Protein AF-D0P3B1-F1 (afdb_monomer_lite)

pLDDT: mean 90.63, std 10.28, range [50.22, 98.25]

Secondary structure (DSSP, 8-state):
----TTHHHHHHHHHHHHHHHHHHHHHHHHHHHHHHHHHHHHHHHHHHHHHHHHHHHHHHHHHHHHHHHHHHHHHHHHHHHHHHHHHHHHHHHHTT--------

Foldseek 3Di:
DDDPPCPVVVVVVVVVVVVVVVVVVVVVVVVVVVVVVVVVVVCVVVVVVVVVVVVVVVVVVVVVVVVVVVVVVVVVVVVVVVVVQVVVQVVQVVVVHGDDDDDD

Organism: Phytophthora infestans (strain T30-4) (NCBI:txid403677)

Radius of gyration: 42.77 Å; chains: 1; bounding box: 80×33×117 Å

Structure (mmCIF, N/CA/C/O backbone):
data_AF-D0P3B1-F1
#
_entry.id   AF-D0P3B1-F1
#
loop_
_atom_site.group_PDB
_atom_site.id
_atom_site.type_symbol
_atom_site.label_atom_id
_atom_site.label_alt_id
_atom_site.label_comp_id
_atom_site.label_asym_id
_atom_site.label_entity_id
_atom_site.label_seq_id
_atom_site.pdbx_PDB_ins_code
_atom_site.Cartn_x
_atom_site.Cartn_y
_atom_site.Cartn_z
_atom_site.occupancy
_atom_site.B_iso_or_equiv
_atom_site.auth_seq_id
_atom_site.auth_comp_id
_atom_site.auth_asym_id
_atom_site.auth_atom_id
_atom_site.pdbx_PDB_model_num
ATOM 1 N N . MET A 1 1 ? 41.493 12.251 -75.611 1.00 50.22 1 MET A N 1
ATOM 2 C CA . MET A 1 1 ? 42.113 11.846 -74.331 1.00 50.22 1 MET A CA 1
ATOM 3 C C . MET A 1 1 ? 41.515 10.511 -73.904 1.00 50.22 1 MET A C 1
ATOM 5 O O . MET A 1 1 ? 40.299 10.465 -73.732 1.00 50.22 1 MET A O 1
ATOM 9 N N . PRO A 1 2 ? 42.294 9.420 -73.809 1.00 51.53 2 PRO A N 1
ATOM 10 C CA . PRO A 1 2 ? 41.785 8.148 -73.298 1.00 51.53 2 PRO A CA 1
ATOM 11 C C . PRO A 1 2 ? 41.365 8.310 -71.828 1.00 51.53 2 PRO A C 1
ATOM 13 O O . PRO A 1 2 ? 42.040 8.996 -71.062 1.00 51.53 2 PRO A O 1
ATOM 16 N N . LYS A 1 3 ? 40.223 7.724 -71.440 1.00 61.53 3 LYS A N 1
ATOM 17 C CA . LYS A 1 3 ? 39.763 7.724 -70.039 1.00 61.53 3 LYS A CA 1
ATOM 18 C C . LYS A 1 3 ? 40.841 7.060 -69.170 1.00 61.53 3 LYS A C 1
ATOM 20 O O . LYS A 1 3 ? 41.312 5.993 -69.563 1.00 61.53 3 LYS A O 1
ATOM 25 N N . PRO A 1 4 ? 41.215 7.636 -68.012 1.00 61.22 4 PRO A N 1
ATOM 26 C CA . PRO A 1 4 ? 42.215 7.029 -67.145 1.00 61.22 4 PRO A CA 1
ATOM 27 C C . PRO A 1 4 ? 41.732 5.640 -66.711 1.00 61.22 4 PRO A C 1
ATOM 29 O O . PRO A 1 4 ? 40.693 5.491 -66.059 1.00 61.22 4 PRO A O 1
ATOM 32 N N . SER A 1 5 ? 42.464 4.610 -67.131 1.00 67.88 5 SER A N 1
ATOM 33 C CA . SER A 1 5 ? 42.223 3.227 -66.734 1.00 67.88 5 SER A CA 1
ATOM 34 C C . SER A 1 5 ? 42.410 3.104 -65.222 1.00 67.88 5 SER A C 1
ATOM 36 O O . SER A 1 5 ? 43.436 3.524 -64.696 1.00 67.88 5 SER A O 1
ATOM 38 N N . GLY A 1 6 ? 41.415 2.551 -64.525 1.00 73.75 6 GLY A N 1
ATOM 39 C CA . GLY A 1 6 ? 41.442 2.360 -63.068 1.00 73.75 6 GLY A CA 1
ATOM 40 C C . GLY A 1 6 ? 40.388 3.155 -62.293 1.00 73.75 6 GLY A C 1
ATOM 41 O O . GLY A 1 6 ? 40.048 2.759 -61.184 1.00 73.75 6 GLY A O 1
ATOM 42 N N . LEU A 1 7 ? 39.773 4.187 -62.888 1.00 80.38 7 LEU A N 1
ATOM 43 C CA . LEU A 1 7 ? 38.732 4.995 -62.227 1.00 80.38 7 LEU A CA 1
ATOM 44 C C . LEU A 1 7 ? 37.505 4.168 -61.787 1.00 80.38 7 LEU A C 1
ATOM 46 O O . LEU A 1 7 ? 36.858 4.470 -60.790 1.00 80.38 7 LEU A O 1
ATOM 50 N N . ASN A 1 8 ? 37.169 3.117 -62.536 1.00 83.38 8 ASN A N 1
ATOM 51 C CA . ASN A 1 8 ? 36.066 2.219 -62.184 1.00 83.38 8 ASN A CA 1
ATOM 52 C C . ASN A 1 8 ? 36.432 1.299 -61.012 1.00 83.38 8 ASN A C 1
ATOM 54 O O . ASN A 1 8 ? 35.578 1.017 -60.180 1.00 83.38 8 ASN A O 1
ATOM 58 N N . VAL A 1 9 ? 37.696 0.868 -60.932 1.00 85.88 9 VAL A N 1
ATOM 59 C CA . VAL A 1 9 ? 38.198 0.023 -59.839 1.00 85.88 9 VAL A CA 1
ATOM 60 C C . VAL A 1 9 ? 38.249 0.832 -58.546 1.00 85.88 9 VAL A C 1
ATOM 62 O O . VAL A 1 9 ? 37.762 0.370 -57.523 1.00 85.88 9 VAL A O 1
ATOM 65 N N . THR A 1 10 ? 38.741 2.072 -58.595 1.00 88.06 10 THR A N 1
ATOM 66 C CA . THR A 1 10 ? 38.773 2.952 -57.417 1.00 88.06 10 THR A CA 1
ATOM 67 C C . THR A 1 10 ? 37.372 3.312 -56.931 1.00 88.06 10 THR A C 1
ATOM 69 O O . THR A 1 10 ? 37.115 3.256 -55.733 1.00 88.06 10 THR A O 1
ATOM 72 N N . ARG A 1 11 ? 36.434 3.602 -57.844 1.00 87.75 11 ARG A N 1
ATOM 73 C CA . ARG A 1 11 ? 35.017 3.813 -57.496 1.00 87.75 11 ARG A CA 1
ATOM 74 C C . ARG A 1 11 ? 34.370 2.572 -56.888 1.00 87.75 11 ARG A C 1
ATOM 76 O O . ARG A 1 11 ? 33.570 2.702 -55.970 1.00 87.75 11 ARG A O 1
ATOM 83 N N . PHE A 1 12 ? 34.698 1.387 -57.398 1.00 91.44 12 PHE A N 1
ATOM 84 C CA . PHE A 1 12 ? 34.196 0.131 -56.850 1.00 91.44 12 PHE A CA 1
ATOM 85 C C . PHE A 1 12 ? 34.725 -0.115 -55.433 1.00 91.44 12 PHE A C 1
ATOM 87 O O . PHE A 1 12 ? 33.931 -0.384 -54.540 1.00 91.44 12 PHE A O 1
ATOM 94 N N . ILE A 1 13 ? 36.032 0.057 -55.209 1.00 92.25 13 ILE A N 1
ATOM 95 C CA . ILE A 1 13 ? 36.651 -0.093 -53.883 1.00 92.25 13 ILE A CA 1
ATOM 96 C C . ILE A 1 13 ? 36.049 0.908 -52.889 1.00 92.25 13 ILE A C 1
ATOM 98 O O . ILE A 1 13 ? 35.625 0.498 -51.815 1.00 92.25 13 ILE A O 1
ATOM 102 N N . ALA A 1 14 ? 35.927 2.186 -53.264 1.00 93.81 14 ALA A N 1
ATOM 103 C CA . ALA A 1 14 ? 35.319 3.201 -52.401 1.00 93.81 14 ALA A CA 1
ATOM 104 C C . ALA A 1 14 ? 33.872 2.841 -52.024 1.00 93.81 14 ALA A C 1
ATOM 106 O O . ALA A 1 14 ? 33.495 2.918 -50.859 1.00 93.81 14 ALA A O 1
ATOM 107 N N . ARG A 1 15 ? 33.077 2.369 -52.993 1.00 93.38 15 ARG A N 1
ATOM 108 C CA . ARG A 1 15 ? 31.701 1.923 -52.746 1.00 93.38 15 ARG A CA 1
ATOM 109 C C . ARG A 1 15 ? 31.638 0.706 -51.820 1.00 93.38 15 ARG A C 1
ATOM 111 O O . ARG A 1 15 ? 30.765 0.653 -50.959 1.00 93.38 15 ARG A O 1
ATOM 118 N N . GLU A 1 16 ? 32.519 -0.276 -51.999 1.00 95.62 16 GLU A N 1
ATOM 119 C CA . GLU A 1 16 ? 32.578 -1.455 -51.124 1.00 95.62 16 GLU A CA 1
ATOM 120 C C . GLU A 1 16 ? 32.995 -1.077 -49.699 1.00 95.62 16 GLU A C 1
ATOM 122 O O . GLU A 1 16 ? 32.446 -1.604 -48.731 1.00 95.62 16 GLU A O 1
ATOM 127 N N . GLU A 1 17 ? 33.912 -0.122 -49.556 1.00 95.44 17 GLU A N 1
ATOM 128 C CA . GLU A 1 17 ? 34.337 0.385 -48.256 1.00 95.44 17 GLU A CA 1
ATOM 129 C C . GLU A 1 17 ? 33.217 1.163 -47.550 1.00 95.44 17 GLU A C 1
ATOM 131 O O . GLU A 1 17 ? 32.932 0.893 -46.381 1.00 95.44 17 GLU A O 1
ATOM 136 N N . GLU A 1 18 ? 32.505 2.042 -48.261 1.00 95.44 18 GLU A N 1
ATOM 137 C CA . GLU A 1 18 ? 31.299 2.715 -47.757 1.00 95.44 18 GLU A CA 1
ATOM 138 C C . GLU A 1 18 ? 30.229 1.704 -47.323 1.00 95.44 18 GLU A C 1
ATOM 140 O O . GLU A 1 18 ? 29.629 1.827 -46.252 1.00 95.44 18 GLU A O 1
ATOM 145 N N . LEU A 1 19 ? 30.011 0.658 -48.123 1.00 96.81 19 LEU A N 1
ATOM 146 C CA . LEU A 1 19 ? 29.024 -0.377 -47.833 1.00 96.81 19 LEU A CA 1
ATOM 147 C C . LEU A 1 19 ? 29.423 -1.206 -46.605 1.00 96.81 19 LEU A C 1
ATOM 149 O O . LEU A 1 19 ? 28.580 -1.513 -45.757 1.00 96.81 19 LEU A O 1
ATOM 153 N N . HIS A 1 20 ? 30.708 -1.529 -46.464 1.00 96.19 20 HIS A N 1
ATOM 154 C CA . HIS A 1 20 ? 31.244 -2.183 -45.275 1.00 96.19 20 HIS A CA 1
ATOM 155 C C . HIS A 1 20 ? 31.073 -1.309 -44.022 1.00 96.19 20 HIS A C 1
ATOM 157 O O . HIS A 1 20 ? 30.621 -1.798 -42.98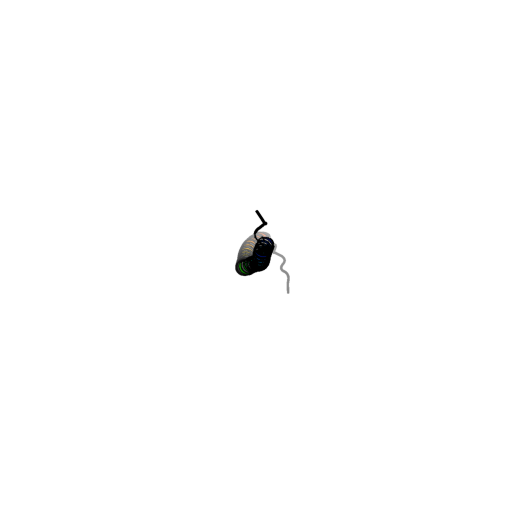3 1.00 96.19 20 HIS A O 1
ATOM 163 N N . GLN A 1 21 ? 31.363 -0.008 -44.118 1.00 96.75 21 GLN A N 1
ATOM 164 C CA . GLN A 1 21 ? 31.146 0.940 -43.023 1.00 96.75 21 GLN A CA 1
ATOM 165 C C . GLN A 1 21 ? 29.663 1.031 -42.635 1.00 96.75 21 GLN A C 1
ATOM 167 O O . GLN A 1 21 ? 29.341 0.953 -41.447 1.00 96.75 21 GLN A O 1
ATOM 172 N N . ALA A 1 22 ? 28.751 1.100 -43.609 1.00 96.38 22 ALA A N 1
ATOM 173 C CA . ALA A 1 22 ? 27.309 1.140 -43.367 1.00 96.38 22 ALA A CA 1
ATOM 174 C C . ALA A 1 22 ? 26.788 -0.139 -42.684 1.00 96.38 22 ALA A C 1
ATOM 176 O O . ALA A 1 22 ? 25.999 -0.073 -41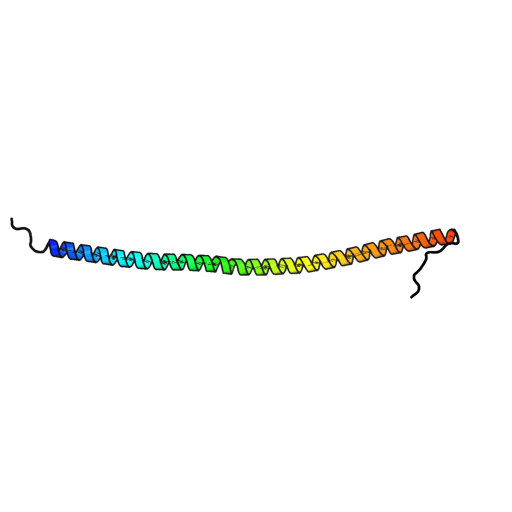.736 1.00 96.38 22 ALA A O 1
ATOM 177 N N . ARG A 1 23 ? 27.269 -1.318 -43.102 1.00 97.25 23 ARG A N 1
ATOM 178 C CA . ARG A 1 23 ? 26.950 -2.601 -42.444 1.00 97.25 23 ARG A CA 1
ATOM 179 C C . ARG A 1 23 ? 27.452 -2.647 -41.003 1.00 97.25 23 ARG A C 1
ATOM 181 O O . ARG A 1 23 ? 26.738 -3.086 -40.107 1.00 97.25 23 ARG A O 1
ATOM 188 N N . LYS A 1 24 ? 28.669 -2.163 -40.756 1.00 97.56 24 LYS A N 1
ATOM 189 C CA . LYS A 1 24 ? 29.223 -2.104 -39.399 1.00 97.56 24 LYS A CA 1
ATOM 190 C C . LYS A 1 24 ? 28.439 -1.135 -38.512 1.00 97.56 24 LYS A C 1
ATOM 192 O O . LYS A 1 24 ? 28.179 -1.440 -37.351 1.00 97.56 24 LYS A O 1
ATOM 197 N N . TYR A 1 25 ? 28.049 0.015 -39.058 1.00 97.12 25 TYR A N 1
ATOM 198 C CA . TYR A 1 25 ? 27.241 1.000 -38.347 1.00 97.12 25 TYR A CA 1
ATOM 199 C C . TYR A 1 25 ? 25.874 0.435 -37.952 1.00 97.12 25 TYR A C 1
ATOM 201 O O . TYR A 1 25 ? 25.515 0.503 -36.781 1.00 97.12 25 TYR A O 1
ATOM 209 N N . THR A 1 26 ? 25.150 -0.169 -38.898 1.00 97.44 26 THR A N 1
ATOM 210 C CA . THR A 1 26 ? 23.833 -0.780 -38.640 1.00 97.44 26 THR A CA 1
ATOM 211 C C . THR A 1 26 ? 23.915 -1.866 -37.571 1.00 97.44 26 THR A C 1
ATOM 213 O O . THR A 1 26 ? 23.191 -1.796 -36.585 1.00 97.44 26 THR A O 1
ATOM 216 N N . TYR A 1 27 ? 24.883 -2.780 -37.676 1.00 97.69 27 TYR A N 1
ATOM 217 C CA . TYR A 1 27 ? 25.109 -3.811 -36.659 1.00 97.69 27 TYR A CA 1
ATOM 218 C C . TYR A 1 27 ? 25.350 -3.231 -35.252 1.00 97.69 27 TYR A C 1
ATOM 220 O O . TYR A 1 27 ? 24.752 -3.674 -34.265 1.00 97.69 27 TYR A O 1
ATOM 228 N N . ASN A 1 28 ? 26.219 -2.221 -35.146 1.00 97.62 28 ASN A N 1
ATOM 229 C CA . ASN A 1 28 ? 26.511 -1.574 -33.867 1.00 97.62 28 ASN A CA 1
ATOM 230 C C . ASN A 1 28 ? 25.288 -0.837 -33.315 1.00 97.62 28 ASN A C 1
ATOM 232 O O . ASN A 1 28 ? 25.029 -0.881 -32.112 1.00 97.62 28 ASN A O 1
ATOM 236 N N . ASN A 1 29 ? 24.539 -0.167 -34.187 1.00 97.56 29 ASN A N 1
ATOM 237 C CA . ASN A 1 29 ? 23.336 0.557 -33.815 1.00 97.56 29 ASN A CA 1
ATOM 238 C C . ASN A 1 29 ? 22.260 -0.392 -33.273 1.00 97.56 29 ASN A C 1
ATOM 240 O O . ASN A 1 29 ? 21.725 -0.142 -32.197 1.00 97.56 29 ASN A O 1
ATOM 244 N N . ASP A 1 30 ? 22.012 -1.514 -33.949 1.00 97.56 30 ASP A N 1
ATOM 245 C CA . ASP A 1 30 ? 21.020 -2.509 -33.526 1.00 97.56 30 ASP A CA 1
ATOM 246 C C . ASP A 1 30 ? 21.404 -3.166 -32.194 1.00 97.56 30 ASP A C 1
ATOM 248 O O . ASP A 1 30 ? 20.561 -3.375 -31.314 1.00 97.56 30 ASP A O 1
ATOM 252 N N . THR A 1 31 ? 22.699 -3.434 -32.004 1.00 97.06 31 THR A N 1
ATOM 253 C CA . THR A 1 31 ? 23.236 -3.955 -30.739 1.00 97.06 31 THR A CA 1
ATO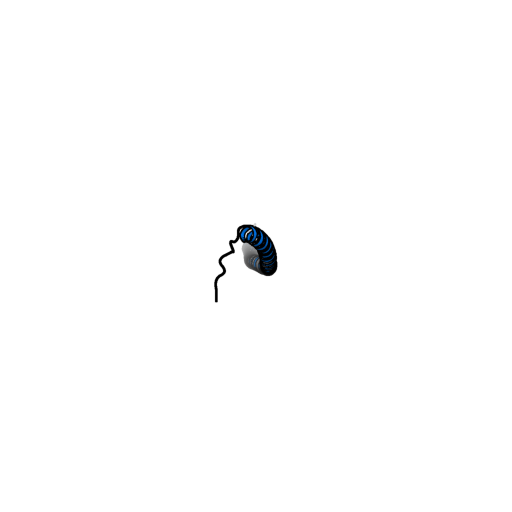M 254 C C . THR A 1 31 ? 23.028 -2.957 -29.600 1.00 97.06 31 THR A C 1
ATOM 256 O O . THR A 1 31 ? 22.555 -3.328 -28.522 1.00 97.06 31 THR A O 1
ATOM 259 N N . ASN A 1 32 ? 23.341 -1.681 -29.835 1.00 97.25 32 ASN A N 1
ATOM 260 C CA . ASN A 1 32 ? 23.168 -0.626 -28.840 1.00 97.25 32 ASN A CA 1
ATOM 261 C C . ASN A 1 32 ? 21.689 -0.386 -28.518 1.00 97.25 32 ASN A C 1
ATOM 263 O O . ASN A 1 32 ? 21.339 -0.270 -27.346 1.00 97.25 32 ASN A O 1
ATOM 267 N N . ALA A 1 33 ? 20.817 -0.379 -29.529 1.00 97.38 33 ALA A N 1
ATOM 268 C CA . ALA A 1 33 ? 19.375 -0.246 -29.350 1.00 97.38 33 ALA A CA 1
ATOM 269 C C . ALA A 1 33 ? 18.809 -1.396 -28.504 1.00 97.38 33 ALA A C 1
ATOM 271 O O . ALA A 1 33 ? 18.072 -1.168 -27.545 1.00 97.38 33 ALA A O 1
ATOM 272 N N . SER A 1 34 ? 19.220 -2.632 -28.800 1.00 96.56 34 SER A N 1
ATOM 273 C CA . SER A 1 34 ? 18.807 -3.815 -28.038 1.00 96.56 34 SER A CA 1
ATOM 274 C C . SER A 1 34 ? 19.273 -3.750 -26.581 1.00 96.56 34 SER A C 1
ATOM 276 O O . SER A 1 34 ? 18.510 -4.073 -25.668 1.00 96.56 34 SER A O 1
ATOM 278 N N . ARG A 1 35 ? 20.511 -3.293 -26.345 1.00 96.38 35 ARG A N 1
ATOM 279 C CA . ARG A 1 35 ? 21.048 -3.105 -24.992 1.00 96.38 35 ARG A CA 1
ATOM 280 C C . ARG A 1 35 ? 20.275 -2.033 -24.225 1.00 96.38 35 ARG A C 1
ATOM 282 O O . ARG A 1 35 ? 19.877 -2.294 -23.094 1.00 96.38 35 ARG A O 1
ATOM 289 N N . ALA A 1 36 ? 20.008 -0.886 -24.845 1.00 95.50 36 ALA A N 1
ATOM 290 C CA . ALA A 1 36 ? 19.267 0.206 -24.216 1.00 95.50 36 ALA A CA 1
ATOM 291 C C . ALA A 1 36 ? 17.862 -0.236 -23.769 1.00 95.50 36 ALA A C 1
ATOM 293 O O . ALA A 1 36 ? 17.469 0.010 -22.630 1.00 95.50 36 ALA A O 1
ATOM 294 N N . LEU A 1 37 ? 17.137 -0.972 -24.622 1.00 95.69 37 LEU A N 1
ATOM 295 C CA . LEU A 1 37 ? 15.820 -1.524 -24.278 1.00 95.69 37 LEU A CA 1
ATOM 296 C C . LEU A 1 37 ? 15.887 -2.516 -23.110 1.00 95.69 37 LEU A C 1
ATOM 298 O O . LEU A 1 37 ? 15.003 -2.549 -22.249 1.00 95.69 37 LEU A O 1
ATOM 302 N N . TRP A 1 38 ? 16.929 -3.348 -23.072 1.00 94.75 38 TRP A N 1
ATOM 303 C CA . TRP A 1 38 ? 17.122 -4.293 -21.978 1.00 94.75 38 TRP A CA 1
ATOM 304 C C . TRP A 1 38 ? 17.424 -3.577 -20.656 1.00 94.75 38 TRP A C 1
ATOM 306 O O . TRP A 1 38 ? 16.809 -3.904 -19.639 1.00 94.75 38 TRP A O 1
ATOM 316 N N . GLU A 1 39 ? 18.307 -2.577 -20.671 1.00 92.12 39 GLU A N 1
ATOM 317 C CA . GLU A 1 39 ? 18.647 -1.765 -19.497 1.00 92.12 39 GLU A CA 1
ATOM 318 C C . GLU A 1 39 ? 17.428 -1.004 -18.966 1.00 92.12 39 GLU A C 1
ATOM 320 O O . GLU A 1 39 ? 17.169 -1.023 -17.763 1.00 92.12 39 GLU A O 1
ATOM 325 N N . GLU A 1 40 ? 16.612 -0.413 -19.843 1.00 89.00 40 GLU A N 1
ATOM 326 C CA . GLU A 1 40 ? 15.362 0.247 -19.453 1.00 89.00 40 GLU A CA 1
ATOM 327 C C . GLU A 1 40 ? 14.399 -0.737 -18.771 1.00 89.00 40 GLU A C 1
ATOM 329 O O . GLU A 1 40 ? 13.853 -0.456 -17.697 1.00 89.00 40 GLU A O 1
ATOM 334 N N . LYS A 1 41 ? 14.228 -1.934 -19.348 1.00 89.38 41 LYS A N 1
ATOM 335 C CA . LYS A 1 41 ? 13.381 -2.982 -18.766 1.00 89.38 41 LYS A CA 1
ATOM 336 C C . LYS A 1 41 ? 13.892 -3.418 -17.392 1.00 89.38 41 LYS A C 1
ATOM 338 O O . LYS A 1 41 ? 13.084 -3.577 -16.476 1.00 89.38 41 LYS A O 1
ATOM 343 N N . GLN A 1 42 ? 15.204 -3.592 -17.233 1.00 85.31 42 GLN A N 1
ATOM 344 C CA . GLN A 1 42 ? 15.808 -3.933 -15.944 1.00 85.31 42 GLN A CA 1
ATOM 345 C C . GLN A 1 42 ? 15.637 -2.812 -14.923 1.00 85.31 42 GLN A C 1
ATOM 347 O O . GLN A 1 42 ? 15.213 -3.090 -13.808 1.00 85.31 42 GLN A O 1
ATOM 352 N N . ASN A 1 43 ? 15.861 -1.554 -15.304 1.00 83.56 43 ASN A N 1
ATOM 353 C CA . ASN A 1 43 ? 15.664 -0.396 -14.430 1.00 83.56 43 ASN A CA 1
ATOM 354 C C . ASN A 1 43 ? 14.208 -0.261 -13.972 1.00 83.56 43 ASN A C 1
ATOM 356 O O . ASN A 1 43 ? 13.931 0.062 -12.814 1.00 83.56 43 ASN A O 1
ATOM 360 N N . ARG A 1 44 ? 13.253 -0.570 -14.854 1.00 81.38 44 ARG A N 1
ATOM 361 C CA . ARG A 1 44 ? 11.834 -0.605 -14.490 1.00 81.38 44 AR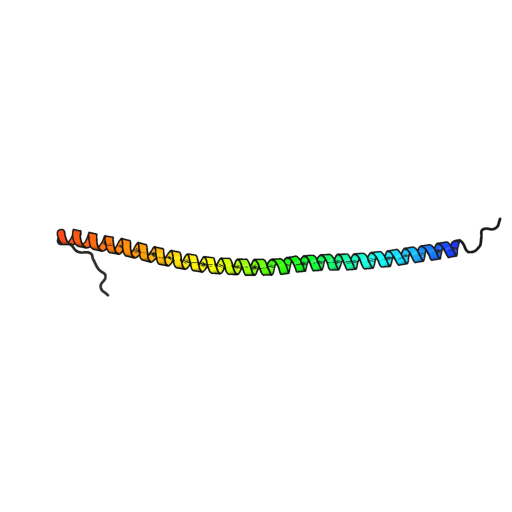G A CA 1
ATOM 362 C C . ARG A 1 44 ? 11.545 -1.696 -13.463 1.00 81.38 44 ARG A C 1
ATOM 364 O O . ARG A 1 44 ? 10.801 -1.448 -12.517 1.00 81.38 44 ARG A O 1
ATOM 371 N N . LEU A 1 45 ? 12.119 -2.885 -13.637 1.00 79.19 45 LEU A N 1
ATOM 372 C CA . LEU A 1 45 ? 11.941 -4.016 -12.724 1.00 79.19 45 LEU A CA 1
ATOM 373 C C . LEU A 1 45 ? 12.647 -3.790 -11.379 1.00 79.19 45 LEU A C 1
ATOM 375 O O . LEU A 1 45 ? 12.035 -4.012 -10.336 1.00 79.19 45 LEU A O 1
ATOM 379 N N . SER A 1 46 ? 13.882 -3.288 -11.380 1.00 74.12 46 SER A N 1
ATOM 380 C CA . SER A 1 46 ? 14.654 -3.000 -10.166 1.00 74.12 46 SER A CA 1
ATOM 381 C C . SER A 1 46 ? 14.026 -1.860 -9.358 1.00 74.12 46 SER A C 1
ATOM 383 O O . SER A 1 46 ? 13.815 -1.999 -8.151 1.00 74.12 46 SER A O 1
ATOM 385 N N . GLY A 1 47 ? 13.599 -0.782 -10.027 1.00 71.69 47 GLY A N 1
ATOM 386 C CA . GLY A 1 47 ? 12.839 0.303 -9.406 1.00 71.69 47 GLY A CA 1
ATOM 387 C C . GLY A 1 47 ? 11.457 -0.140 -8.916 1.00 71.69 47 GLY A C 1
ATOM 388 O O . GLY A 1 47 ? 10.955 0.370 -7.915 1.00 71.69 47 GLY A O 1
ATOM 389 N N . SER A 1 48 ? 10.839 -1.124 -9.578 1.00 72.94 48 SER A N 1
ATOM 390 C CA . SER A 1 48 ? 9.594 -1.741 -9.110 1.00 72.94 48 SER A CA 1
ATOM 391 C C . SER A 1 48 ? 9.809 -2.605 -7.869 1.00 72.94 48 SER A C 1
ATOM 393 O O . SER A 1 48 ? 8.936 -2.624 -7.009 1.00 72.94 48 SER A O 1
ATOM 395 N N . GLY A 1 49 ? 10.950 -3.286 -7.745 1.00 76.56 49 GLY A N 1
ATOM 396 C CA . GLY A 1 49 ? 11.274 -4.119 -6.587 1.00 76.56 49 GLY A CA 1
ATOM 397 C C . GLY A 1 49 ? 11.385 -3.306 -5.298 1.00 76.56 49 GLY A C 1
ATOM 398 O O . GLY A 1 49 ? 10.718 -3.626 -4.318 1.00 76.56 49 GLY A O 1
ATOM 399 N N . ALA A 1 50 ? 12.151 -2.209 -5.317 1.00 78.25 50 ALA A N 1
ATOM 400 C CA . ALA A 1 50 ? 12.295 -1.329 -4.153 1.00 78.25 50 ALA A CA 1
ATOM 401 C C . ALA A 1 50 ? 10.955 -0.694 -3.739 1.00 78.25 50 ALA A C 1
ATOM 403 O O . ALA A 1 50 ? 10.591 -0.732 -2.564 1.00 78.25 50 ALA A O 1
ATOM 404 N N . ARG A 1 51 ? 10.171 -0.196 -4.710 1.00 80.94 51 ARG A N 1
ATOM 405 C CA . ARG A 1 51 ? 8.815 0.324 -4.457 1.00 80.94 51 ARG A CA 1
ATOM 406 C C . ARG A 1 51 ? 7.867 -0.751 -3.928 1.00 80.94 51 ARG A C 1
ATOM 408 O O . ARG A 1 51 ? 7.102 -0.486 -3.014 1.00 80.94 51 ARG A O 1
ATOM 415 N N . SER A 1 52 ? 7.931 -1.968 -4.464 1.00 81.12 52 SER A N 1
ATOM 416 C CA . SER A 1 52 ? 7.098 -3.083 -4.005 1.00 81.12 52 SER A CA 1
ATOM 417 C C . SER A 1 52 ? 7.440 -3.498 -2.577 1.00 81.12 52 SER A C 1
ATOM 419 O O . SER A 1 52 ? 6.531 -3.772 -1.801 1.00 81.12 52 SER A O 1
ATOM 421 N N . GLN A 1 53 ? 8.726 -3.534 -2.215 1.00 84.81 53 GLN A N 1
ATOM 422 C CA . GLN A 1 53 ? 9.152 -3.821 -0.844 1.00 84.81 53 GLN A CA 1
ATOM 423 C C . GLN A 1 53 ? 8.740 -2.706 0.117 1.00 84.81 53 GLN A C 1
ATOM 425 O O . GLN A 1 53 ? 8.283 -2.996 1.219 1.00 84.81 53 GLN A O 1
ATOM 430 N N . GLN A 1 54 ? 8.865 -1.445 -0.302 1.00 89.19 54 GLN A N 1
ATOM 431 C CA . GLN A 1 54 ? 8.396 -0.306 0.479 1.00 89.19 54 GLN A CA 1
ATOM 432 C C . GLN A 1 54 ? 6.881 -0.368 0.699 1.00 89.19 54 GLN A C 1
ATOM 434 O O . GLN A 1 54 ? 6.440 -0.256 1.836 1.00 89.19 54 GLN A O 1
ATOM 439 N N . ASN A 1 55 ? 6.098 -0.613 -0.354 1.00 89.62 55 ASN A N 1
ATOM 440 C CA . ASN A 1 55 ? 4.646 -0.751 -0.244 1.00 89.62 55 ASN A CA 1
ATOM 441 C C . ASN A 1 55 ? 4.264 -1.895 0.696 1.00 89.62 55 ASN A C 1
ATOM 443 O O . ASN A 1 55 ? 3.434 -1.697 1.570 1.00 89.62 55 ASN A O 1
ATOM 447 N N . LYS A 1 56 ? 4.939 -3.048 0.598 1.00 93.00 56 LYS A N 1
ATOM 448 C CA . LYS A 1 56 ? 4.699 -4.173 1.507 1.00 93.00 56 LYS A CA 1
ATOM 449 C C . LYS A 1 56 ? 4.926 -3.794 2.976 1.00 93.00 56 LYS A C 1
ATOM 451 O O . LYS A 1 56 ? 4.114 -4.150 3.818 1.00 93.00 56 LYS A O 1
ATOM 456 N N . ARG A 1 57 ? 6.000 -3.056 3.283 1.00 93.62 57 ARG A N 1
ATOM 457 C CA . ARG A 1 57 ? 6.259 -2.571 4.652 1.00 93.62 57 ARG A CA 1
ATOM 458 C C . ARG A 1 57 ? 5.171 -1.611 5.130 1.00 93.62 57 ARG A C 1
ATOM 460 O O . ARG A 1 57 ? 4.724 -1.729 6.262 1.00 93.62 57 ARG A O 1
ATOM 467 N N . LEU A 1 58 ? 4.731 -0.695 4.266 1.00 95.12 58 LEU A N 1
ATOM 468 C CA . LEU A 1 58 ? 3.649 0.239 4.590 1.00 95.12 58 LEU A CA 1
ATOM 469 C C . LEU A 1 58 ? 2.318 -0.486 4.830 1.00 95.12 58 LEU A C 1
ATOM 471 O O . LEU A 1 58 ? 1.578 -0.111 5.737 1.00 95.12 58 LEU A O 1
ATOM 475 N N . ASP A 1 59 ? 2.023 -1.529 4.053 1.00 96.56 59 ASP A N 1
ATOM 476 C CA . ASP A 1 59 ? 0.829 -2.355 4.241 1.00 96.56 59 ASP A CA 1
ATOM 477 C C . ASP A 1 59 ? 0.888 -3.118 5.577 1.00 96.56 59 ASP A C 1
ATOM 479 O O . ASP A 1 59 ? -0.081 -3.108 6.334 1.00 96.56 59 ASP A O 1
ATOM 483 N N . GLU A 1 60 ? 2.042 -3.703 5.918 1.00 96.00 60 GLU A N 1
ATOM 484 C CA . GLU A 1 60 ? 2.265 -4.375 7.207 1.00 96.00 60 GLU A CA 1
ATOM 485 C C . GLU A 1 60 ? 2.113 -3.409 8.399 1.00 96.00 60 GLU A C 1
ATOM 487 O O . GLU A 1 60 ? 1.437 -3.730 9.379 1.00 96.00 60 GLU A O 1
ATOM 492 N N . GLU A 1 61 ? 2.694 -2.208 8.315 1.00 96.44 61 GLU A N 1
ATOM 493 C CA . GLU A 1 61 ? 2.550 -1.166 9.341 1.00 96.44 61 GLU A CA 1
ATOM 494 C C . GLU A 1 61 ? 1.090 -0.731 9.504 1.00 96.44 61 GLU A C 1
ATOM 496 O O . GLU A 1 61 ? 0.589 -0.613 10.626 1.00 96.44 61 GLU A O 1
ATOM 501 N N . ARG A 1 62 ? 0.373 -0.548 8.391 1.00 96.25 62 ARG A N 1
ATOM 502 C CA . ARG A 1 62 ? -1.046 -0.191 8.407 1.00 96.25 62 ARG A CA 1
ATOM 503 C C . ARG A 1 62 ? -1.896 -1.266 9.076 1.00 96.25 62 ARG A C 1
ATOM 505 O O . ARG A 1 62 ? -2.741 -0.934 9.904 1.00 96.25 62 ARG A O 1
ATOM 512 N N . GLU A 1 63 ? -1.670 -2.539 8.763 1.00 97.25 63 GLU A N 1
ATOM 513 C CA . GLU A 1 63 ? -2.410 -3.639 9.388 1.00 97.25 63 GLU A CA 1
ATOM 514 C C . GLU A 1 63 ? -2.203 -3.700 10.907 1.00 97.25 63 GLU A C 1
ATOM 516 O O . GLU A 1 63 ? -3.134 -4.024 11.651 1.00 97.25 63 GLU A O 1
ATOM 521 N N . LEU A 1 64 ? -0.989 -3.414 11.384 1.00 96.44 64 LEU A N 1
ATOM 522 C CA . LEU A 1 64 ? -0.699 -3.359 12.816 1.00 96.44 64 LEU A CA 1
ATOM 523 C C . LEU A 1 64 ? -1.455 -2.210 13.488 1.00 96.44 64 LEU A C 1
ATOM 525 O O . LEU A 1 64 ? -2.126 -2.435 14.498 1.00 96.44 64 LEU A O 1
ATOM 529 N N . LEU A 1 65 ? -1.422 -1.018 12.889 1.00 96.31 65 LEU A N 1
ATOM 530 C CA . LEU A 1 65 ? -2.151 0.149 13.388 1.00 96.31 65 LEU A CA 1
ATOM 531 C C . LEU A 1 65 ? -3.668 -0.088 13.413 1.00 96.31 65 LEU A C 1
ATOM 533 O O . LEU A 1 65 ? -4.325 0.240 14.403 1.00 96.31 65 LEU A O 1
ATOM 537 N N . ASP A 1 66 ? -4.228 -0.716 12.377 1.00 97.06 66 ASP A N 1
ATOM 538 C CA . ASP A 1 66 ? -5.655 -1.049 12.322 1.00 97.06 66 ASP A CA 1
ATOM 539 C C . ASP A 1 66 ? -6.043 -2.038 13.437 1.00 97.06 66 ASP A C 1
ATOM 541 O O . ASP A 1 66 ? -7.068 -1.865 14.108 1.00 97.06 66 ASP A O 1
ATOM 545 N N . LYS A 1 67 ? -5.201 -3.046 13.708 1.00 97.25 67 LYS A N 1
ATOM 546 C CA . LYS A 1 67 ? -5.409 -3.991 14.822 1.00 97.25 67 LYS A CA 1
ATOM 547 C C . LYS A 1 67 ? -5.376 -3.288 16.178 1.00 97.25 67 LYS A C 1
ATOM 549 O O . LYS A 1 67 ? -6.208 -3.585 17.039 1.00 97.25 67 LYS A O 1
ATOM 554 N N . GLU A 1 68 ? -4.439 -2.370 16.391 1.00 96.69 68 GLU A N 1
ATOM 555 C CA . GLU A 1 68 ? -4.347 -1.595 17.633 1.00 96.69 68 GLU A CA 1
ATOM 556 C C . GLU A 1 68 ? -5.555 -0.672 17.819 1.00 96.69 68 GLU A C 1
ATOM 558 O O . GLU A 1 68 ? -6.170 -0.660 18.891 1.00 96.69 68 GLU A O 1
ATOM 563 N N . ALA A 1 69 ? -5.963 0.032 16.762 1.00 97.56 69 ALA A N 1
ATOM 564 C CA . ALA A 1 69 ? -7.133 0.901 16.779 1.00 97.56 69 ALA A CA 1
ATOM 565 C C . ALA A 1 69 ? -8.414 0.124 17.120 1.00 97.56 69 ALA A C 1
ATOM 567 O O . ALA A 1 69 ? -9.215 0.576 17.948 1.00 97.56 69 ALA A O 1
ATOM 568 N N . LEU A 1 70 ? -8.595 -1.068 16.540 1.00 97.75 70 LEU A N 1
ATOM 569 C CA . LEU A 1 70 ? -9.729 -1.941 16.847 1.00 97.75 70 LEU A CA 1
ATOM 570 C C . LEU A 1 70 ? -9.725 -2.399 18.307 1.00 97.75 70 LEU A C 1
ATOM 572 O O . LEU A 1 70 ? -10.764 -2.301 18.961 1.00 97.75 70 LEU A O 1
ATOM 576 N N . LYS A 1 71 ? -8.575 -2.822 18.846 1.00 97.88 71 LYS A N 1
ATOM 577 C CA . LYS A 1 71 ? -8.454 -3.208 20.263 1.00 97.88 71 LYS A CA 1
ATOM 578 C C . LYS A 1 71 ? -8.825 -2.060 21.199 1.00 97.88 71 LYS A C 1
ATOM 580 O O . LYS A 1 71 ? -9.610 -2.246 22.127 1.00 97.88 71 LYS A O 1
ATOM 585 N N . ILE A 1 72 ? -8.314 -0.856 20.934 1.00 97.94 72 ILE A N 1
ATOM 586 C CA . ILE A 1 72 ? -8.626 0.335 21.737 1.00 97.94 72 ILE A CA 1
ATOM 587 C C . ILE A 1 72 ? -10.121 0.660 21.657 1.00 97.94 72 ILE A C 1
ATOM 589 O O . ILE A 1 72 ? -10.750 0.955 22.675 1.00 97.94 72 ILE A O 1
ATOM 593 N N . ARG A 1 73 ? -10.711 0.596 20.459 1.00 97.94 73 ARG A N 1
ATOM 594 C CA . ARG A 1 73 ? -12.144 0.844 20.262 1.00 97.94 73 ARG A CA 1
ATOM 595 C C . ARG A 1 73 ? -13.002 -0.173 21.011 1.00 97.94 73 ARG A C 1
ATOM 597 O O . ARG A 1 73 ? -13.961 0.232 21.662 1.00 97.94 73 ARG A O 1
ATOM 604 N N . GLN A 1 74 ? -12.655 -1.455 20.941 1.00 98.12 74 GLN A N 1
ATOM 605 C CA . GLN A 1 74 ? -13.346 -2.521 21.667 1.00 98.12 74 GLN A CA 1
ATOM 606 C C . GLN A 1 74 ? -13.275 -2.293 23.178 1.00 98.12 74 GLN A C 1
ATOM 608 O O . GLN A 1 74 ? -14.316 -2.284 23.825 1.00 98.12 74 GLN A O 1
ATOM 613 N N . ALA A 1 75 ? -12.092 -1.995 23.722 1.00 97.94 75 ALA A N 1
ATOM 614 C CA . ALA A 1 75 ? -11.928 -1.707 25.147 1.00 97.94 75 ALA A CA 1
ATOM 615 C C . ALA A 1 75 ? -12.758 -0.491 25.600 1.00 97.94 75 ALA A C 1
ATOM 617 O O . ALA A 1 75 ? -13.371 -0.508 26.667 1.00 97.94 75 ALA A O 1
ATOM 618 N N . ARG A 1 76 ? -12.824 0.565 24.777 1.00 98.19 76 ARG A N 1
ATOM 619 C CA . ARG A 1 76 ? -13.659 1.745 25.059 1.00 98.19 76 ARG A CA 1
ATOM 620 C C . ARG A 1 76 ? -15.149 1.415 25.048 1.00 98.19 76 ARG A C 1
ATOM 622 O O . ARG A 1 76 ? -15.861 1.867 25.938 1.00 98.19 76 ARG A O 1
ATOM 629 N N . LEU A 1 77 ? -15.609 0.649 24.060 1.00 98.25 77 LEU A N 1
ATOM 630 C CA . LEU A 1 77 ? -17.009 0.229 23.968 1.00 98.25 77 LEU A CA 1
ATOM 631 C C . LEU A 1 77 ? -17.393 -0.673 25.135 1.00 98.25 77 LEU A C 1
ATOM 633 O O . LEU A 1 77 ? -18.425 -0.445 25.754 1.00 98.25 77 LEU A O 1
ATOM 637 N N . GLN A 1 78 ? -16.545 -1.644 25.465 1.00 98.00 78 GLN A N 1
ATOM 638 C CA . GLN A 1 78 ? -16.753 -2.518 26.609 1.00 98.00 78 GLN A CA 1
ATOM 639 C C . GLN A 1 78 ? -16.895 -1.697 27.892 1.00 98.00 78 GLN A C 1
ATOM 641 O O . GLN A 1 78 ? -17.909 -1.815 28.568 1.00 98.00 78 GLN A O 1
ATOM 646 N N . LYS A 1 79 ? -15.950 -0.788 28.168 1.00 98.12 79 LYS A N 1
ATOM 647 C CA . LYS A 1 79 ? -16.017 0.092 29.341 1.00 98.12 79 LYS A CA 1
ATOM 648 C C . LYS A 1 79 ? -17.295 0.935 29.367 1.00 98.12 79 LYS A C 1
ATOM 650 O O . LYS A 1 79 ? -17.894 1.102 30.421 1.00 98.12 79 LYS A O 1
ATOM 655 N N . TYR A 1 80 ? -17.703 1.483 28.222 1.00 98.06 80 TYR A N 1
ATOM 656 C CA . TYR A 1 80 ? -18.934 2.266 28.123 1.00 98.06 80 TYR A CA 1
ATOM 657 C C . TYR A 1 80 ? -20.162 1.431 28.503 1.00 98.06 80 TYR A C 1
ATOM 659 O O . TYR A 1 80 ? -20.936 1.839 29.365 1.00 98.06 80 TYR A O 1
ATOM 667 N N . TYR A 1 81 ? -20.309 0.243 27.914 1.00 97.62 81 TYR A N 1
ATOM 668 C CA . TYR A 1 81 ? -21.443 -0.627 28.209 1.00 97.62 81 TYR A CA 1
ATOM 669 C C . TYR A 1 81 ? -21.392 -1.210 29.621 1.00 97.62 81 TYR A C 1
ATOM 671 O O . TYR A 1 81 ? -22.442 -1.350 30.234 1.00 97.62 81 TYR A O 1
ATOM 679 N N . GLU A 1 82 ? -20.211 -1.498 30.173 1.00 96.69 82 GLU A N 1
ATOM 680 C CA . GLU A 1 82 ? -20.052 -1.881 31.582 1.00 96.69 82 GLU A CA 1
ATOM 681 C C . GLU A 1 82 ? -20.611 -0.804 32.518 1.00 96.69 82 GLU A C 1
ATOM 683 O O . GLU A 1 82 ? -21.362 -1.133 33.437 1.00 96.69 82 GLU A O 1
ATOM 688 N N . THR A 1 83 ? -20.315 0.474 32.258 1.00 97.25 83 THR A N 1
ATOM 689 C CA . THR A 1 83 ? -20.906 1.590 33.011 1.00 97.25 83 THR A CA 1
ATOM 690 C C . THR A 1 83 ? -22.427 1.615 32.860 1.00 97.25 83 THR A C 1
ATOM 692 O O . THR A 1 83 ? -23.132 1.652 33.865 1.00 97.25 83 THR A O 1
ATOM 695 N N . CYS A 1 84 ? -22.948 1.514 31.631 1.00 96.44 84 CYS A N 1
ATOM 696 C CA . CYS A 1 84 ? -24.396 1.495 31.398 1.00 96.44 84 CYS A CA 1
ATOM 697 C C . CYS A 1 84 ? -25.087 0.328 32.117 1.00 96.44 84 CYS A C 1
ATOM 699 O O . CYS A 1 84 ? -26.136 0.512 32.726 1.00 96.44 84 CYS A O 1
ATOM 701 N N . TYR A 1 85 ? -24.493 -0.868 32.103 1.00 95.56 85 TYR A N 1
ATOM 702 C CA . TYR A 1 85 ? -25.037 -2.024 32.813 1.00 95.56 85 TYR A CA 1
ATOM 703 C C . TYR A 1 85 ? -25.079 -1.803 34.324 1.00 95.56 85 TYR A C 1
ATOM 705 O O . TYR A 1 85 ? -26.054 -2.195 34.963 1.00 95.56 85 TYR A O 1
ATOM 713 N N . GLN A 1 86 ? -24.056 -1.168 34.901 1.00 95.00 86 GLN A N 1
ATOM 714 C CA . GLN A 1 86 ? -24.053 -0.833 36.325 1.00 95.00 86 GLN A CA 1
ATOM 715 C C . GLN A 1 86 ? -25.165 0.161 36.674 1.00 95.00 86 GLN A C 1
ATOM 717 O O . GLN A 1 86 ? -25.863 -0.045 37.666 1.00 95.00 86 GLN A O 1
ATOM 722 N N . GLU A 1 87 ? -25.352 1.198 35.858 1.00 96.38 87 GLU A N 1
ATOM 723 C CA . GLU A 1 87 ? -26.418 2.191 36.032 1.00 96.38 87 GLU A CA 1
ATOM 724 C C . GLU A 1 87 ? -27.805 1.541 35.928 1.00 96.38 87 GLU A C 1
ATOM 726 O O . GLU A 1 87 ? -28.624 1.669 36.839 1.00 96.38 87 GLU A O 1
ATOM 731 N N . TRP A 1 88 ? -28.050 0.747 34.884 1.00 96.00 88 TRP A N 1
ATOM 732 C CA . TRP A 1 88 ? -29.326 0.051 34.704 1.00 96.00 88 TRP A CA 1
ATOM 733 C C . TRP A 1 88 ? -29.620 -0.953 35.817 1.00 96.00 88 TRP A C 1
ATOM 735 O O . TRP A 1 88 ? -30.757 -1.053 36.272 1.00 96.00 88 TRP A O 1
ATOM 745 N N . GLU A 1 89 ? -28.617 -1.691 36.292 1.00 95.00 89 GLU A N 1
ATOM 746 C CA . GLU A 1 89 ? -28.791 -2.617 37.412 1.00 95.00 89 GLU A CA 1
ATOM 747 C C . GLU A 1 89 ? -29.172 -1.865 38.699 1.00 95.00 89 GLU A C 1
ATOM 749 O O . GLU A 1 89 ? -30.020 -2.338 39.456 1.00 95.00 89 GLU A O 1
ATOM 754 N N . GLN A 1 90 ? -28.596 -0.682 38.949 1.00 95.56 90 GLN A N 1
ATOM 755 C CA . GLN A 1 90 ? -28.983 0.157 40.089 1.00 95.56 90 GLN A CA 1
ATOM 756 C C . GLN A 1 90 ? -30.439 0.629 39.973 1.00 95.56 90 GLN A C 1
ATOM 758 O O . GLN A 1 90 ? -31.203 0.505 40.934 1.00 95.56 90 GLN A O 1
ATOM 763 N N . GLU A 1 91 ? -30.847 1.110 38.797 1.00 95.75 91 GLU A N 1
ATOM 764 C CA . GLU A 1 91 ? -32.219 1.562 38.541 1.00 95.75 91 GLU A CA 1
ATOM 765 C C . GLU A 1 91 ? -33.249 0.429 38.648 1.00 95.75 91 GLU A C 1
ATOM 767 O O . GLU A 1 91 ? -34.331 0.616 39.210 1.00 95.75 91 GLU A O 1
ATOM 772 N N . LEU A 1 92 ? -32.919 -0.761 38.139 1.00 95.75 92 LEU A N 1
ATOM 773 C CA . LEU A 1 92 ? -33.780 -1.938 38.234 1.00 95.75 92 LEU A CA 1
ATOM 774 C C . LEU A 1 92 ? -33.914 -2.407 39.679 1.00 95.75 92 LEU A C 1
ATOM 776 O O . LEU A 1 92 ? -35.035 -2.647 40.132 1.00 95.75 92 LEU A O 1
ATOM 780 N N . ARG A 1 93 ? -32.812 -2.450 40.437 1.00 93.94 93 ARG A N 1
ATOM 781 C CA . ARG A 1 93 ? -32.845 -2.809 41.863 1.00 93.94 93 ARG A CA 1
ATOM 782 C C . ARG A 1 93 ? -33.697 -1.850 42.678 1.00 93.94 93 ARG A C 1
ATOM 784 O O . ARG A 1 93 ? -34.441 -2.306 43.542 1.00 93.94 93 ARG A O 1
ATOM 791 N N . ALA A 1 94 ? -33.650 -0.551 42.379 1.00 95.75 94 ALA A N 1
ATOM 792 C CA . ALA A 1 94 ? -34.522 0.438 43.015 1.00 95.75 94 ALA A CA 1
ATOM 793 C C . ALA A 1 94 ? -36.020 0.150 42.779 1.00 95.75 94 ALA A C 1
ATOM 795 O O . ALA A 1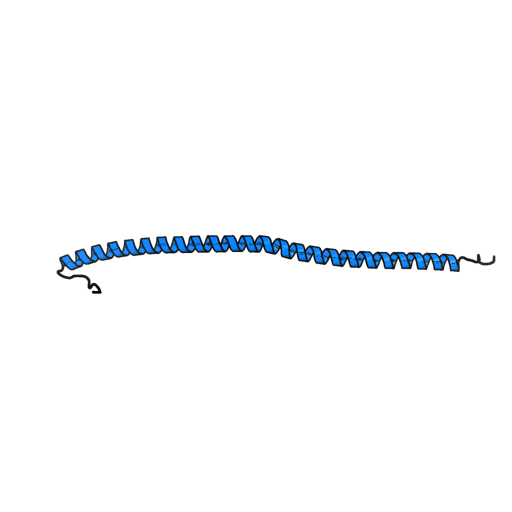 94 ? -36.862 0.571 43.568 1.00 95.75 94 ALA A O 1
ATOM 796 N N . ARG A 1 95 ? -36.354 -0.602 41.722 1.00 96.00 95 ARG A N 1
ATOM 797 C CA . ARG A 1 95 ? -37.712 -1.055 41.379 1.00 96.00 95 ARG A CA 1
ATOM 798 C C . ARG A 1 95 ? -37.992 -2.509 41.784 1.00 96.00 95 ARG A C 1
ATOM 800 O O . ARG A 1 95 ? -39.045 -3.035 41.436 1.00 96.00 95 ARG A O 1
ATOM 807 N N . GLY A 1 96 ? -37.070 -3.168 42.489 1.00 94.25 96 GLY A N 1
ATOM 808 C CA . GLY A 1 96 ? -37.183 -4.581 42.866 1.00 94.25 96 GLY A CA 1
ATOM 809 C C . GLY A 1 96 ? -36.969 -5.572 41.713 1.00 94.25 96 GLY A C 1
ATOM 810 O O . GLY A 1 96 ? -37.336 -6.736 41.841 1.00 94.25 96 GLY A O 1
ATOM 811 N N . LEU A 1 97 ? -36.393 -5.126 40.592 1.00 95.12 97 LEU A N 1
ATOM 8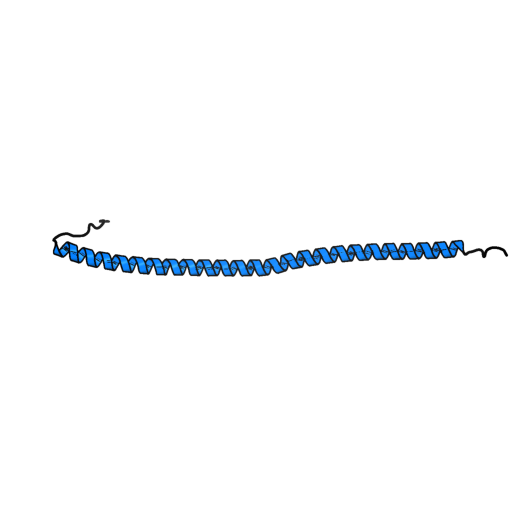12 C CA . LEU A 1 97 ? -36.063 -5.934 39.414 1.00 95.12 97 LEU A CA 1
ATOM 813 C C . LEU A 1 97 ? -34.541 -6.153 39.307 1.00 95.12 97 LEU A C 1
ATOM 815 O O . LEU A 1 97 ? -33.759 -5.495 39.992 1.00 95.12 97 LEU A O 1
ATOM 819 N N . ALA A 1 98 ? -34.109 -7.067 38.435 1.00 91.62 98 ALA A N 1
ATOM 820 C CA . ALA A 1 98 ? -32.694 -7.342 38.166 1.00 91.62 98 ALA A CA 1
ATOM 821 C C . ALA A 1 98 ? -32.467 -7.701 36.690 1.00 91.62 98 ALA A C 1
ATOM 823 O O . ALA A 1 98 ? -33.388 -8.178 36.020 1.00 91.62 98 ALA A O 1
ATOM 824 N N . LEU A 1 99 ? -31.243 -7.492 36.193 1.00 90.31 99 LEU A N 1
ATOM 825 C CA . LEU A 1 99 ? -30.868 -7.937 34.849 1.00 90.31 99 LEU A CA 1
ATOM 826 C C . LEU A 1 99 ? -30.766 -9.466 34.801 1.00 90.31 99 LEU A C 1
ATOM 828 O O . LEU A 1 99 ? -30.201 -10.099 35.696 1.00 90.31 99 LEU A O 1
ATOM 832 N N . VAL A 1 100 ? -31.290 -10.061 33.728 1.00 91.00 100 VAL A N 1
ATOM 833 C CA . VAL A 1 100 ? -31.096 -11.486 33.442 1.00 91.00 100 VAL A CA 1
ATOM 834 C C . VAL A 1 100 ? -29.633 -11.701 33.070 1.00 91.00 100 VAL A C 1
ATOM 836 O O . VAL A 1 100 ? -29.093 -10.994 32.222 1.00 91.00 100 VAL A O 1
ATOM 839 N N . ARG A 1 101 ? -28.993 -12.669 33.725 1.00 87.31 101 ARG A N 1
ATOM 840 C CA . ARG A 1 101 ? -27.617 -13.082 33.447 1.00 87.31 101 ARG A CA 1
ATOM 841 C C . ARG A 1 101 ? -27.645 -14.520 32.970 1.00 87.31 101 ARG A C 1
ATOM 843 O O . ARG A 1 101 ? -28.321 -15.343 33.594 1.00 87.31 101 ARG A O 1
ATOM 850 N N . ASP A 1 102 ? -26.913 -14.799 31.901 1.00 86.44 102 ASP A N 1
ATOM 851 C CA . ASP A 1 102 ? -26.683 -16.172 31.474 1.00 86.44 102 ASP A CA 1
ATOM 852 C C . ASP A 1 102 ? -25.976 -16.920 32.611 1.00 86.44 102 ASP A C 1
ATOM 854 O O . ASP A 1 102 ? -25.061 -16.395 33.254 1.00 86.44 102 ASP A O 1
ATOM 858 N N . ARG A 1 103 ? -26.481 -18.111 32.933 1.00 78.44 103 ARG A N 1
ATOM 859 C CA . ARG A 1 103 ? -25.811 -19.042 33.841 1.00 78.44 103 ARG A CA 1
ATOM 860 C C . ARG A 1 103 ? -25.044 -20.024 32.971 1.00 78.44 103 ARG A C 1
ATOM 862 O O . ARG A 1 103 ? -25.674 -20.674 32.138 1.00 78.44 103 ARG A O 1
ATOM 869 N N . ASP A 1 104 ? -23.734 -20.090 33.178 1.00 63.47 104 ASP A N 1
ATOM 870 C CA . ASP A 1 104 ? -22.887 -21.170 32.662 1.00 63.47 104 ASP A CA 1
ATOM 871 C C . ASP A 1 104 ? -23.334 -22.538 33.209 1.00 63.47 104 ASP A C 1
ATOM 873 O O . ASP A 1 104 ? -23.755 -22.602 34.394 1.00 63.47 104 ASP A O 1
#

InterPro domains:
  IPR029375 Cilia- and flagella-associated protein 141 [PF15104] (19-103)

Sequence (104 aa):
MPKPSGLNVTRFIAREEELHQARKYTYNNDTNASRALWEEKQNRLSGSGARSQQNKRLDEERELLDKEALKIRQARLQKYYETCYQEWEQELRARGLALVRDRD